Protein AF-A0A7V0I9I4-F1 (afdb_monomer)

Mean predicted aligned error: 6.02 Å

Radius of gyration: 12.97 Å; Cα contacts (8 Å, |Δi|>4): 112; chains: 1; bounding box: 28×25×43 Å

pLDDT: mean 82.4, std 11.53, range [35.56, 92.94]

Foldseek 3Di:
DQPPDPQNVVLCVCCCVPFVQNDDPAHWDDDPQFIARAPDPDDDPPDDDPDRHGTQWGHDPVGTDGDPRNVVVCVVRGPPPDD

Nearest PDB structures (foldseek):
  3m4x-assembl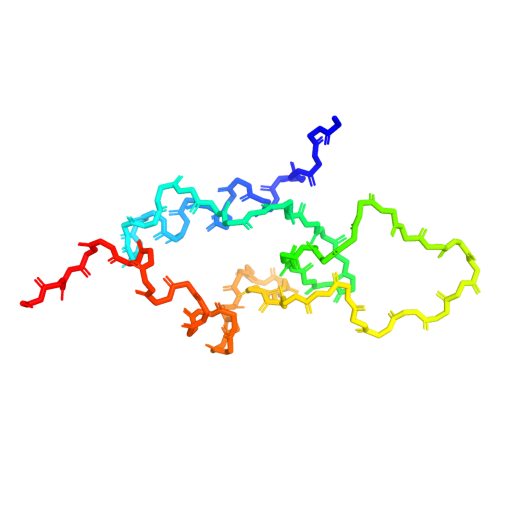y1_A  TM=6.373E-01  e=1.302E-01  Enterococcus faecium
  5imq-assembly1_i  TM=1.714E-01  e=3.830E+00  Thermus thermophilus HB8

Secondary structure (DSSP, 8-state):
-----HHHHHHHHHHHHHH---S-SS-EEEETTEEEEES-S---TT---S-SEEEEEEEETTEEEE-HHHHHHTGGG--TT--

Sequence (83 aa):
MRSSGAWGEVALGYLRERFGIEELPGKVIERARGLWLAAADFLPEGVKIHSVGVRVFYLHDRGLKPASFGLSLLGKAIAKNKV

Structure (mmCIF, N/CA/C/O backbone):
data_AF-A0A7V0I9I4-F1
#
_entry.id   AF-A0A7V0I9I4-F1
#
loop_
_atom_site.group_PDB
_atom_site.id
_atom_site.type_symbol
_atom_site.label_atom_id
_atom_site.label_alt_id
_atom_site.label_comp_id
_atom_site.label_asym_id
_atom_site.label_entity_id
_atom_site.label_seq_id
_atom_site.pdbx_PDB_ins_code
_atom_site.Cartn_x
_atom_site.Cartn_y
_atom_site.Cartn_z
_atom_site.occupancy
_atom_site.B_iso_or_equiv
_atom_site.auth_seq_id
_atom_site.auth_comp_id
_atom_site.auth_asym_id
_atom_site.auth_atom_id
_atom_site.pdbx_PDB_model_num
ATOM 1 N N . MET A 1 1 ? 0.156 13.562 -11.377 1.00 35.56 1 MET A N 1
ATOM 2 C CA . MET A 1 1 ? -0.247 12.313 -12.062 1.00 35.56 1 MET A CA 1
ATOM 3 C C . MET A 1 1 ? -0.861 11.366 -11.029 1.00 35.56 1 MET A C 1
ATOM 5 O O . MET A 1 1 ? -0.128 10.733 -10.277 1.00 35.56 1 MET A O 1
ATOM 9 N N . ARG A 1 2 ? -2.199 11.364 -10.910 1.00 40.66 2 ARG A N 1
ATOM 10 C CA . ARG A 1 2 ? -2.959 10.454 -10.033 1.00 40.66 2 ARG A CA 1
ATOM 11 C C . ARG A 1 2 ? -3.026 9.096 -10.725 1.00 40.66 2 ARG A C 1
ATOM 13 O O . ARG A 1 2 ? -3.510 9.026 -11.845 1.00 40.66 2 ARG A O 1
ATOM 20 N N . SER A 1 3 ? -2.508 8.052 -10.099 1.00 41.12 3 SER A N 1
ATOM 21 C CA . SER A 1 3 ? -2.609 6.690 -10.629 1.00 41.12 3 SER A CA 1
ATOM 22 C C . SER A 1 3 ? -2.914 5.706 -9.503 1.00 41.12 3 SER A C 1
ATOM 24 O O . SER A 1 3 ? -2.292 4.654 -9.390 1.00 41.12 3 SER A O 1
ATOM 26 N N . SER A 1 4 ? -3.897 6.037 -8.671 1.00 49.00 4 SER A N 1
ATOM 27 C CA . SER A 1 4 ? -4.749 5.002 -8.103 1.00 49.00 4 SER A CA 1
ATOM 28 C C . SER A 1 4 ? -5.704 4.581 -9.223 1.00 49.00 4 SER A C 1
ATOM 30 O O . S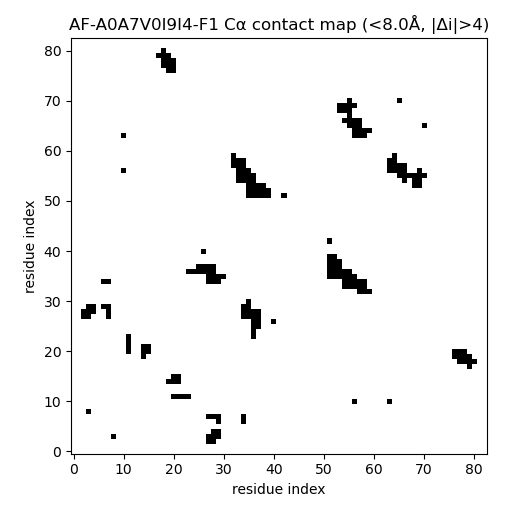ER A 1 4 ? -6.638 5.304 -9.552 1.00 49.00 4 SER A O 1
ATOM 32 N N . GLY A 1 5 ? -5.445 3.441 -9.872 1.00 62.44 5 GLY A N 1
ATOM 33 C CA . GLY A 1 5 ? -6.475 2.779 -10.683 1.00 62.44 5 GLY A CA 1
ATOM 34 C C . GLY A 1 5 ? -7.701 2.428 -9.822 1.00 62.44 5 GLY A C 1
ATOM 35 O O . GLY A 1 5 ? -7.701 2.681 -8.616 1.00 62.44 5 GLY A O 1
ATOM 36 N N . ALA A 1 6 ? -8.728 1.796 -10.399 1.00 71.19 6 ALA A N 1
ATOM 37 C CA . ALA A 1 6 ? -9.957 1.418 -9.680 1.00 71.19 6 ALA A CA 1
ATOM 38 C C . ALA A 1 6 ? -9.695 0.709 -8.329 1.00 71.19 6 ALA A C 1
ATOM 40 O O . ALA A 1 6 ? -10.411 0.925 -7.356 1.00 71.19 6 ALA A O 1
ATOM 41 N N . TRP A 1 7 ? -8.614 -0.070 -8.232 1.00 79.19 7 TRP A N 1
ATOM 42 C CA . TRP A 1 7 ? -8.209 -0.767 -7.010 1.00 79.19 7 TRP A CA 1
ATOM 43 C C . TRP A 1 7 ? -7.629 0.120 -5.903 1.00 79.19 7 TRP A C 1
ATOM 45 O O . TRP A 1 7 ? -7.695 -0.262 -4.736 1.00 79.19 7 TRP A O 1
ATOM 55 N N . GLY A 1 8 ? -7.071 1.288 -6.229 1.00 78.81 8 GLY A N 1
ATOM 56 C CA . GLY A 1 8 ? -6.534 2.215 -5.231 1.00 78.81 8 GLY A CA 1
ATOM 57 C C . GLY A 1 8 ? -7.630 2.815 -4.349 1.00 78.81 8 GLY A C 1
ATOM 58 O O . GLY A 1 8 ? -7.477 2.846 -3.131 1.00 78.81 8 GLY A O 1
ATOM 59 N N . GLU A 1 9 ? -8.759 3.199 -4.950 1.00 82.44 9 GLU A N 1
ATOM 60 C CA . GLU A 1 9 ? -9.939 3.684 -4.218 1.00 82.44 9 GLU A CA 1
ATOM 61 C C . GLU A 1 9 ? -10.559 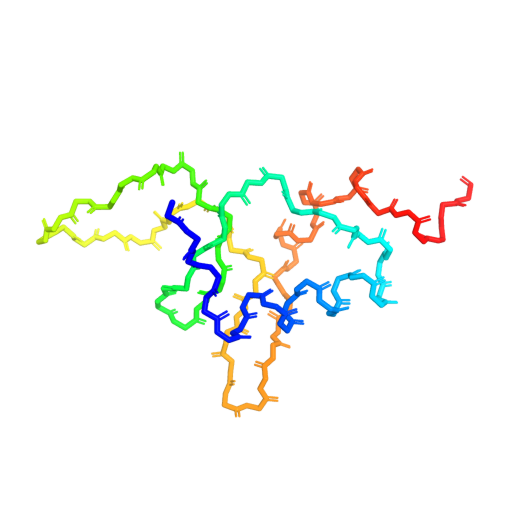2.576 -3.356 1.00 82.44 9 GLU A C 1
ATOM 63 O O . GLU A 1 9 ? -10.857 2.793 -2.184 1.00 82.44 9 GLU A O 1
ATOM 68 N N . VAL A 1 10 ? -10.671 1.353 -3.892 1.00 85.88 10 VAL A N 1
ATOM 69 C CA . VAL A 1 10 ? -11.171 0.188 -3.135 1.00 85.88 10 VAL A CA 1
ATOM 70 C C . VAL A 1 10 ? -10.281 -0.108 -1.924 1.00 85.88 10 VAL A C 1
ATOM 72 O O . VAL A 1 10 ? -10.778 -0.370 -0.829 1.00 85.88 10 VAL A O 1
ATOM 75 N N . ALA A 1 11 ? -8.959 -0.045 -2.095 1.00 86.75 11 ALA A N 1
ATOM 76 C CA . ALA A 1 11 ? -8.013 -0.258 -1.007 1.00 86.75 11 ALA A CA 1
ATOM 77 C C . ALA A 1 11 ? -8.110 0.823 0.073 1.00 86.75 11 ALA A C 1
ATOM 79 O O . ALA A 1 11 ? -8.096 0.492 1.259 1.00 86.75 11 ALA A O 1
ATOM 80 N N . LEU A 1 12 ? -8.244 2.094 -0.319 1.00 87.19 12 LEU A N 1
ATOM 81 C CA . LEU A 1 12 ? -8.444 3.186 0.631 1.00 87.19 12 LEU A CA 1
ATOM 82 C C . LEU A 1 12 ? -9.769 3.029 1.388 1.00 87.19 12 LEU A C 1
ATOM 84 O O . LEU A 1 12 ? -9.779 3.155 2.610 1.00 87.19 12 LEU A O 1
ATOM 88 N N . GLY A 1 13 ? -10.851 2.659 0.697 1.00 89.31 13 GLY A N 1
ATOM 89 C CA . GLY A 1 13 ? -12.142 2.347 1.315 1.00 89.31 13 GLY A CA 1
ATOM 90 C C . GLY A 1 13 ? -12.029 1.246 2.372 1.00 89.31 13 GLY A C 1
ATOM 91 O O . GLY A 1 13 ? -12.425 1.450 3.518 1.00 89.31 13 GLY A O 1
ATOM 92 N N . TYR A 1 14 ? -11.381 0.125 2.036 1.00 89.94 14 TYR A N 1
ATOM 93 C CA . TYR A 1 14 ? -11.129 -0.961 2.989 1.00 89.94 14 TYR A CA 1
ATOM 94 C C . TYR A 1 14 ? -10.336 -0.486 4.219 1.00 89.94 14 TYR A C 1
ATOM 96 O O . TYR A 1 14 ? -10.675 -0.833 5.352 1.00 89.94 14 TYR A O 1
ATOM 104 N N . LEU A 1 15 ? -9.273 0.303 4.025 1.00 90.00 15 LEU A N 1
ATOM 105 C CA . LEU A 1 15 ? -8.439 0.793 5.127 1.00 90.00 15 LEU A CA 1
ATOM 106 C C . LEU A 1 15 ? -9.181 1.791 6.024 1.00 90.00 15 LEU A C 1
ATOM 108 O O . LEU A 1 15 ? -9.061 1.712 7.250 1.00 90.00 15 LEU A O 1
ATOM 112 N N . ARG A 1 16 ? -9.984 2.679 5.435 1.00 91.38 16 ARG A N 1
ATOM 113 C CA . ARG A 1 16 ? -10.853 3.611 6.155 1.00 91.38 16 ARG A CA 1
ATOM 114 C C . ARG A 1 16 ? -11.874 2.857 6.999 1.00 91.38 16 ARG A C 1
ATOM 116 O O . ARG A 1 16 ? -11.945 3.038 8.214 1.00 91.38 16 ARG A O 1
ATOM 123 N N . GLU A 1 17 ? -12.621 1.947 6.383 1.00 91.31 17 GLU A N 1
ATOM 124 C CA . GLU A 1 17 ? -13.662 1.179 7.064 1.00 91.31 17 GLU A CA 1
ATOM 125 C C . GLU A 1 17 ? -13.092 0.285 8.166 1.00 91.31 17 GLU A C 1
ATOM 127 O O . GLU A 1 17 ? -13.646 0.230 9.269 1.00 91.31 17 GLU A O 1
ATOM 132 N N . ARG A 1 18 ? -11.971 -0.399 7.910 1.00 89.94 18 ARG A N 1
ATOM 133 C CA . ARG A 1 18 ? -11.426 -1.392 8.840 1.00 89.94 18 ARG A CA 1
ATOM 134 C C . ARG A 1 18 ? -10.531 -0.795 9.923 1.00 89.94 18 ARG A C 1
ATOM 136 O O . ARG A 1 18 ? -10.573 -1.277 11.053 1.00 89.94 18 ARG A O 1
ATOM 143 N N . PHE A 1 19 ? -9.749 0.235 9.602 1.00 88.69 19 PHE A N 1
ATOM 144 C CA . PHE A 1 19 ? -8.690 0.761 10.475 1.00 88.69 19 PHE A CA 1
ATOM 145 C C . PHE A 1 19 ? -8.787 2.272 10.749 1.00 88.69 19 PHE A C 1
ATOM 147 O O . PHE A 1 19 ? -8.048 2.784 11.591 1.00 88.69 19 PHE A O 1
ATOM 154 N N . GLY A 1 20 ? -9.702 2.993 10.092 1.00 89.88 20 GLY A N 1
ATOM 155 C CA . GLY A 1 20 ? -9.821 4.450 10.225 1.00 89.88 20 GLY A CA 1
ATOM 156 C C . GLY A 1 20 ? -8.652 5.211 9.601 1.00 89.88 20 GLY A C 1
ATOM 157 O O . GLY A 1 20 ? -8.313 6.291 10.067 1.00 89.88 20 GLY A O 1
ATOM 158 N N . ILE A 1 21 ? -7.991 4.624 8.602 1.00 89.75 21 ILE A N 1
ATOM 159 C CA . ILE A 1 21 ? -6.909 5.284 7.867 1.00 89.75 21 ILE A CA 1
ATOM 160 C C . ILE A 1 21 ? -7.543 6.103 6.740 1.00 89.75 21 ILE A C 1
ATOM 162 O O . ILE A 1 21 ? -8.078 5.533 5.790 1.00 89.75 21 ILE A O 1
ATOM 166 N N . GLU A 1 22 ? -7.489 7.427 6.861 1.00 86.44 22 GLU A N 1
ATOM 167 C CA . GLU A 1 22 ? -8.096 8.361 5.901 1.00 86.44 22 GLU A CA 1
ATOM 168 C C . GLU A 1 22 ? -7.199 8.666 4.697 1.00 86.44 22 GLU A C 1
ATOM 170 O O . GLU A 1 22 ? -7.699 8.939 3.605 1.00 86.44 22 GLU A O 1
ATOM 175 N N . GLU A 1 23 ? -5.881 8.582 4.885 1.00 84.06 23 GLU A N 1
ATOM 176 C CA . GLU A 1 23 ? -4.884 8.812 3.843 1.00 84.06 23 GLU A CA 1
ATOM 177 C C . GLU A 1 23 ? -3.752 7.784 3.903 1.00 84.06 23 GLU A C 1
ATOM 179 O O . GLU A 1 23 ? -3.435 7.220 4.953 1.00 84.06 23 GLU A O 1
ATOM 184 N N . LEU A 1 24 ? -3.124 7.544 2.754 1.00 82.19 24 LEU A N 1
ATOM 185 C CA . LEU A 1 24 ? -1.952 6.683 2.639 1.00 82.19 24 LEU A CA 1
ATOM 186 C C . LEU A 1 24 ? -0.673 7.530 2.582 1.00 82.19 24 LEU A C 1
ATOM 188 O O . LEU A 1 24 ? -0.673 8.558 1.906 1.00 82.19 24 LEU A O 1
ATOM 192 N N . PRO A 1 25 ? 0.436 7.094 3.214 1.00 80.25 25 PRO A N 1
ATOM 193 C CA . PRO A 1 25 ? 1.656 7.894 3.360 1.00 80.25 25 PRO A CA 1
ATOM 194 C 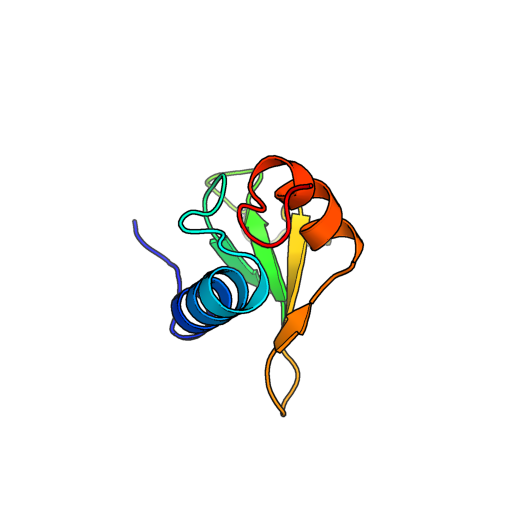C . PRO A 1 25 ? 2.519 7.937 2.084 1.00 80.25 25 PRO A C 1
ATOM 196 O O . PRO A 1 25 ? 3.742 7.846 2.142 1.00 80.25 25 PRO A O 1
ATOM 199 N N . GLY A 1 26 ? 1.903 8.033 0.909 1.00 82.69 26 GLY A N 1
ATOM 200 C CA . GLY A 1 26 ? 2.615 8.102 -0.359 1.00 82.69 26 GLY A CA 1
ATOM 201 C C . GLY A 1 26 ? 1.785 7.648 -1.550 1.00 82.69 26 GLY A C 1
ATOM 202 O O . GLY A 1 26 ? 0.595 7.343 -1.457 1.00 82.69 26 GLY A O 1
ATOM 203 N N . LYS A 1 27 ? 2.448 7.593 -2.705 1.00 85.00 27 LYS A N 1
ATOM 204 C CA . LYS A 1 27 ? 1.837 7.194 -3.972 1.00 85.00 27 LYS A CA 1
ATOM 205 C C . LYS A 1 27 ? 1.544 5.696 -3.972 1.00 85.00 27 LYS A C 1
ATOM 207 O O . LYS A 1 27 ? 2.442 4.888 -3.749 1.00 85.00 27 LYS A O 1
ATOM 212 N N . VAL A 1 28 ? 0.306 5.325 -4.289 1.00 85.62 28 VAL A N 1
ATOM 213 C CA . VAL A 1 28 ? -0.069 3.924 -4.511 1.00 85.62 28 VAL A CA 1
ATOM 214 C C . VAL A 1 28 ? 0.058 3.587 -5.986 1.00 85.62 28 VAL A C 1
ATOM 216 O O . VAL A 1 28 ? -0.422 4.338 -6.833 1.00 85.62 28 VAL A O 1
ATOM 219 N N . ILE A 1 29 ? 0.675 2.450 -6.289 1.00 86.38 29 ILE A N 1
ATOM 220 C CA . ILE A 1 29 ? 0.737 1.907 -7.645 1.00 86.38 29 ILE A CA 1
ATOM 221 C C . ILE A 1 29 ? 0.286 0.452 -7.672 1.00 86.38 29 ILE A C 1
ATOM 223 O O . ILE A 1 29 ? 0.544 -0.325 -6.749 1.00 86.38 29 ILE A O 1
ATOM 227 N N . GLU A 1 30 ? -0.368 0.081 -8.765 1.00 86.56 30 GLU A N 1
ATOM 228 C CA . GLU A 1 30 ? -0.718 -1.299 -9.068 1.00 86.56 30 GLU A CA 1
ATOM 229 C C . GLU A 1 30 ? 0.388 -1.944 -9.908 1.00 86.56 30 GLU A C 1
ATOM 231 O O . GLU A 1 30 ? 0.763 -1.435 -10.964 1.00 86.56 30 GLU A O 1
ATOM 236 N N . ARG A 1 31 ? 0.940 -3.065 -9.436 1.00 84.69 31 ARG A N 1
ATOM 237 C CA . ARG A 1 31 ? 1.951 -3.834 -10.172 1.00 84.69 31 ARG A CA 1
ATOM 238 C C . ARG A 1 31 ? 1.991 -5.278 -9.704 1.00 84.69 31 ARG A C 1
ATOM 240 O O . ARG A 1 31 ? 1.943 -5.542 -8.503 1.00 84.69 31 ARG A O 1
ATOM 247 N N . ALA A 1 32 ? 2.172 -6.201 -10.651 1.00 86.31 32 ALA A N 1
ATOM 248 C CA . ALA A 1 32 ? 2.374 -7.627 -10.382 1.00 86.31 32 ALA A CA 1
ATOM 249 C C . ALA A 1 32 ? 1.314 -8.200 -9.420 1.00 86.31 32 ALA A C 1
ATOM 251 O O . ALA A 1 32 ? 1.649 -8.832 -8.419 1.00 86.31 32 ALA A O 1
ATOM 252 N N . ARG A 1 33 ? 0.032 -7.927 -9.715 1.00 88.25 33 ARG A N 1
ATOM 253 C CA . ARG A 1 33 ? -1.122 -8.313 -8.886 1.00 88.25 33 ARG A CA 1
ATOM 254 C C . ARG A 1 33 ? -1.018 -7.832 -7.433 1.00 88.25 33 ARG A C 1
ATOM 256 O O . ARG A 1 33 ? -1.378 -8.547 -6.501 1.00 88.25 33 ARG A O 1
ATOM 263 N N . GLY A 1 34 ? -0.514 -6.623 -7.218 1.00 90.38 34 GLY A N 1
ATOM 264 C CA . GLY A 1 34 ? -0.416 -6.031 -5.892 1.00 90.38 34 GLY A CA 1
ATOM 265 C C . GLY A 1 34 ? -0.548 -4.519 -5.928 1.00 90.38 34 GLY A C 1
ATOM 266 O O . GLY A 1 34 ? -0.229 -3.884 -6.933 1.00 90.38 34 GLY A O 1
ATOM 267 N N . LEU A 1 35 ? -0.991 -3.963 -4.805 1.00 91.00 35 LEU A N 1
ATOM 268 C CA . LEU A 1 35 ? -0.988 -2.528 -4.546 1.00 91.00 35 LEU A CA 1
ATOM 269 C C . LEU A 1 35 ? 0.174 -2.192 -3.627 1.00 91.00 35 LEU A C 1
ATOM 271 O O . LEU A 1 35 ? 0.349 -2.818 -2.575 1.00 91.00 35 LEU A O 1
ATOM 275 N N . TRP A 1 36 ? 0.959 -1.203 -4.029 1.00 91.00 36 TRP A N 1
ATOM 276 C CA . TRP A 1 36 ? 2.214 -0.849 -3.387 1.00 91.00 36 TRP A CA 1
ATOM 277 C C . TRP A 1 36 ? 2.245 0.626 -3.034 1.00 91.00 36 TRP A C 1
ATOM 279 O O . TRP A 1 36 ? 1.919 1.451 -3.879 1.00 91.00 36 TRP A O 1
ATOM 289 N N . LEU A 1 37 ? 2.714 0.949 -1.831 1.00 89.94 37 LEU A N 1
ATOM 290 C CA . LEU A 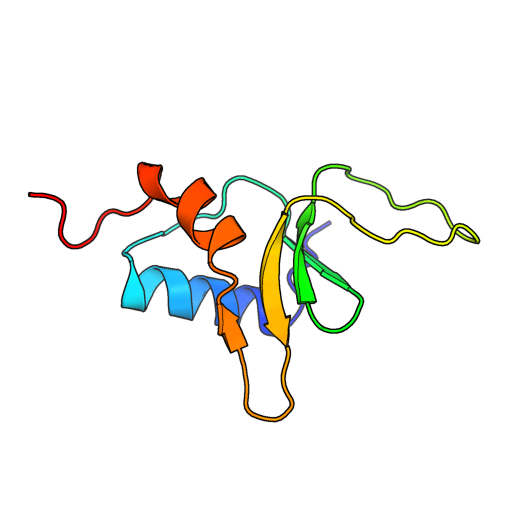1 37 ? 3.247 2.270 -1.519 1.00 89.94 37 LEU A CA 1
ATOM 291 C C . LEU A 1 37 ? 4.597 2.385 -2.219 1.00 89.94 37 LEU A C 1
ATOM 293 O O . LEU A 1 37 ? 5.546 1.681 -1.862 1.00 89.94 37 LEU A O 1
ATOM 297 N N . ALA A 1 38 ? 4.642 3.206 -3.260 1.00 87.69 38 ALA A N 1
ATOM 298 C CA . ALA A 1 38 ? 5.814 3.379 -4.093 1.00 87.69 38 ALA A CA 1
ATOM 299 C C . ALA A 1 38 ? 6.907 4.136 -3.331 1.00 87.69 38 ALA A C 1
ATOM 301 O O . ALA A 1 38 ? 6.644 5.178 -2.735 1.00 87.69 38 ALA A O 1
ATOM 302 N N . ALA A 1 39 ? 8.135 3.625 -3.387 1.00 83.31 39 ALA A N 1
ATOM 303 C CA . ALA A 1 39 ? 9.312 4.313 -2.853 1.00 83.31 39 ALA A CA 1
ATOM 304 C C . ALA A 1 39 ? 9.936 5.296 -3.861 1.00 83.31 39 ALA A C 1
ATOM 306 O O . ALA A 1 39 ? 10.780 6.103 -3.488 1.00 83.31 39 ALA A O 1
ATOM 307 N N . ALA A 1 40 ? 9.548 5.208 -5.136 1.00 76.62 40 ALA A N 1
ATOM 308 C CA . ALA A 1 40 ? 10.083 6.024 -6.216 1.00 76.62 40 ALA A CA 1
ATOM 309 C C . ALA A 1 40 ? 8.965 6.514 -7.141 1.00 76.62 40 ALA A C 1
ATOM 311 O O . ALA A 1 40 ? 7.985 5.805 -7.394 1.00 76.62 40 ALA A O 1
ATOM 312 N N . ASP A 1 41 ? 9.143 7.718 -7.683 1.00 71.81 41 ASP A N 1
ATOM 313 C CA . ASP A 1 41 ? 8.165 8.350 -8.573 1.00 71.81 41 ASP A CA 1
ATOM 314 C C . ASP A 1 41 ? 8.165 7.769 -9.989 1.00 71.81 41 ASP A C 1
ATOM 316 O O . ASP A 1 41 ? 7.143 7.849 -10.682 1.00 71.81 41 ASP A O 1
ATOM 320 N N . PHE A 1 42 ? 9.279 7.144 -10.384 1.00 69.44 42 PHE A N 1
ATOM 321 C CA . PHE A 1 42 ? 9.477 6.511 -11.682 1.00 69.44 42 PHE A CA 1
ATOM 322 C C . PHE A 1 42 ? 9.913 5.049 -11.527 1.00 69.44 42 PHE A C 1
ATOM 324 O O . PHE A 1 42 ? 10.577 4.674 -10.561 1.00 69.44 42 PHE A O 1
ATOM 331 N N . LEU A 1 43 ? 9.542 4.219 -12.503 1.00 76.56 43 LEU A N 1
ATOM 332 C CA . LEU A 1 43 ? 10.001 2.837 -12.622 1.00 76.56 43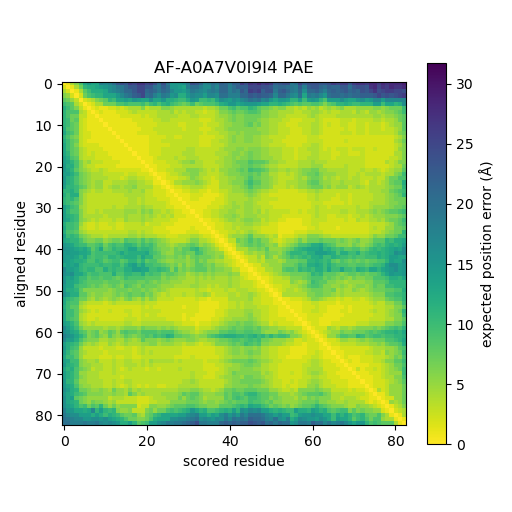 LEU A CA 1
ATOM 333 C C . LEU A 1 43 ? 10.76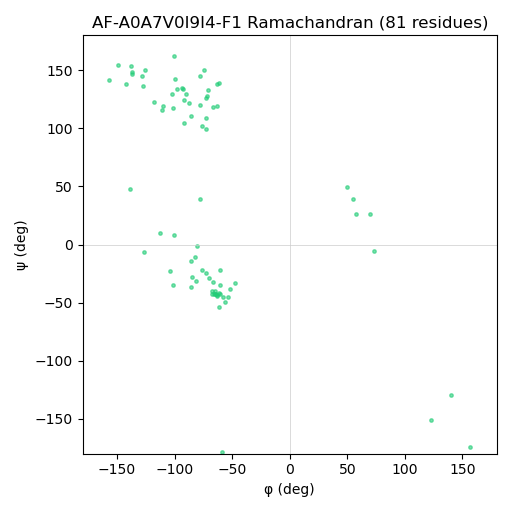7 2.704 -13.940 1.00 76.56 43 LEU A C 1
ATOM 335 O O . LEU A 1 43 ? 10.182 3.010 -14.978 1.00 76.56 43 LEU A O 1
ATOM 339 N N . PRO A 1 44 ? 12.040 2.271 -13.931 1.00 79.19 44 PRO A N 1
ATOM 340 C CA . PRO A 1 44 ? 12.801 2.113 -15.163 1.00 79.19 44 PRO A CA 1
ATOM 341 C C . PRO A 1 44 ? 12.182 1.049 -16.078 1.00 79.19 44 PRO A C 1
ATOM 343 O O . PRO A 1 44 ? 11.767 -0.026 -15.628 1.00 79.19 44 PRO A O 1
ATOM 346 N N . GLU A 1 45 ? 12.136 1.355 -17.374 1.00 79.56 45 GLU A N 1
ATOM 347 C CA . GLU A 1 45 ? 11.685 0.433 -18.416 1.00 79.56 45 GLU A CA 1
ATOM 348 C C . GLU A 1 45 ? 12.749 -0.637 -18.702 1.00 79.56 45 GLU A C 1
ATOM 350 O O . GLU A 1 45 ? 13.944 -0.421 -18.511 1.00 79.56 45 GLU A O 1
ATOM 355 N N . GLY A 1 46 ? 12.319 -1.831 -19.117 1.00 83.62 46 GLY A N 1
ATOM 356 C CA . GLY A 1 46 ? 13.225 -2.936 -19.461 1.00 83.62 46 GLY A CA 1
ATOM 357 C C . GLY A 1 46 ? 13.923 -3.626 -18.278 1.00 83.62 46 GLY A C 1
ATOM 358 O O . GLY A 1 46 ? 14.573 -4.652 -18.472 1.00 83.62 46 GLY A O 1
ATOM 359 N N . VAL A 1 47 ? 13.760 -3.133 -17.045 1.00 82.69 47 VAL A N 1
ATOM 360 C CA . VAL A 1 47 ? 14.379 -3.718 -15.844 1.00 82.69 47 VAL A CA 1
ATOM 361 C C . VAL A 1 47 ? 13.402 -4.632 -15.102 1.00 82.69 47 VAL A C 1
ATOM 363 O O . VAL A 1 47 ? 12.253 -4.279 -14.815 1.00 82.69 47 VAL A O 1
ATOM 366 N N . LYS A 1 48 ? 13.877 -5.823 -14.719 1.00 82.44 48 LYS A N 1
ATOM 367 C CA . LYS A 1 48 ? 13.142 -6.724 -13.823 1.00 82.44 48 LYS A CA 1
ATOM 368 C C . LYS A 1 48 ? 13.170 -6.173 -12.397 1.00 82.44 48 LYS A C 1
ATOM 370 O O . LYS A 1 48 ? 14.139 -6.344 -11.668 1.00 82.44 48 LYS A O 1
ATOM 375 N N . ILE A 1 49 ? 12.081 -5.520 -12.002 1.00 80.00 49 ILE A N 1
ATOM 376 C CA . ILE A 1 49 ? 11.905 -4.966 -10.655 1.00 80.00 49 ILE A CA 1
ATOM 377 C C . ILE A 1 49 ? 11.013 -5.898 -9.831 1.00 80.00 49 ILE A C 1
ATOM 379 O O . ILE A 1 49 ? 9.837 -6.081 -10.159 1.00 80.00 49 ILE A O 1
ATOM 383 N N . HIS A 1 50 ? 11.569 -6.455 -8.753 1.00 79.88 50 HIS A N 1
ATOM 384 C CA . HIS A 1 50 ? 10.862 -7.354 -7.830 1.00 79.88 50 HIS A CA 1
ATOM 385 C C . HIS A 1 50 ? 10.009 -6.617 -6.792 1.00 79.88 50 HIS A C 1
ATOM 387 O O . HIS A 1 50 ? 8.977 -7.130 -6.357 1.00 79.88 50 HIS A O 1
ATOM 393 N N . SER A 1 51 ? 10.434 -5.417 -6.395 1.00 85.12 51 SER A N 1
ATOM 394 C CA . SER A 1 51 ? 9.756 -4.589 -5.404 1.00 85.12 51 SER A CA 1
ATOM 395 C C . SER A 1 51 ? 9.836 -3.124 -5.800 1.00 85.12 51 SER A C 1
ATOM 397 O O . SER A 1 51 ? 10.878 -2.655 -6.245 1.00 85.12 51 SER A O 1
ATOM 399 N N . VAL A 1 52 ? 8.727 -2.415 -5.628 1.00 86.38 52 VAL A N 1
ATOM 400 C CA . VAL A 1 52 ? 8.595 -0.983 -5.935 1.00 86.38 52 VAL A CA 1
ATOM 401 C C . VAL A 1 52 ? 8.393 -0.140 -4.672 1.00 86.38 52 VAL A C 1
ATOM 403 O O . VAL A 1 52 ? 8.074 1.040 -4.755 1.00 86.38 52 VAL A O 1
ATOM 406 N N . GLY A 1 53 ? 8.571 -0.755 -3.501 1.00 90.62 53 GLY A N 1
ATOM 407 C CA . GLY A 1 53 ? 8.345 -0.163 -2.190 1.00 90.62 53 GLY A CA 1
ATOM 408 C C . GLY A 1 53 ? 7.698 -1.184 -1.261 1.00 90.62 53 GLY A C 1
ATOM 409 O O . GLY A 1 53 ? 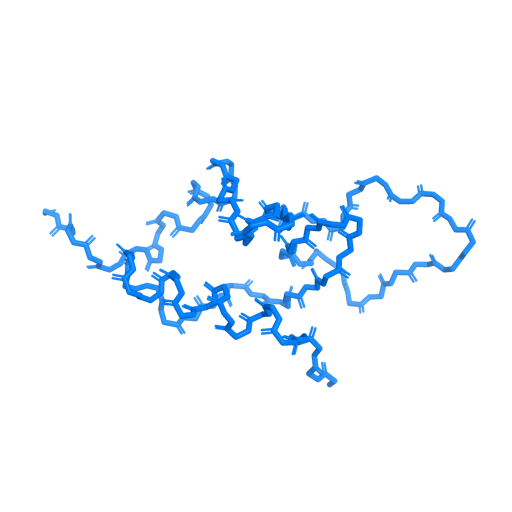8.160 -2.321 -1.156 1.00 90.62 53 GLY A O 1
ATOM 410 N N . VAL A 1 54 ? 6.602 -0.803 -0.612 1.00 91.69 54 VAL A N 1
ATOM 411 C CA . VAL A 1 54 ? 5.910 -1.651 0.366 1.00 91.69 54 VAL A CA 1
ATOM 412 C C . VAL A 1 54 ? 4.581 -2.109 -0.204 1.00 91.69 54 VAL A C 1
ATOM 414 O O . VAL A 1 54 ? 3.699 -1.301 -0.481 1.00 91.69 54 VAL A O 1
ATOM 417 N N . ARG A 1 55 ? 4.397 -3.421 -0.343 1.00 92.62 55 ARG A N 1
ATOM 418 C CA . ARG A 1 55 ? 3.104 -3.981 -0.746 1.00 92.62 55 ARG A CA 1
ATOM 419 C C . ARG A 1 55 ? 2.111 -3.874 0.408 1.00 92.62 55 ARG A C 1
ATOM 421 O O . ARG A 1 55 ? 2.383 -4.377 1.495 1.00 92.62 55 ARG A O 1
ATOM 428 N N . VAL A 1 56 ? 0.951 -3.277 0.150 1.00 92.19 56 VAL A N 1
ATOM 429 C CA . VAL A 1 56 ? -0.146 -3.144 1.123 1.00 92.19 56 VAL A CA 1
ATOM 430 C C . VAL A 1 56 ? -1.236 -4.177 0.863 1.00 92.19 56 VAL A C 1
ATOM 432 O O . VAL A 1 56 ? -1.790 -4.730 1.809 1.00 92.19 56 VAL A O 1
ATOM 435 N N . PHE A 1 57 ? -1.487 -4.515 -0.405 1.00 92.94 57 PHE A N 1
ATOM 436 C CA . PHE A 1 57 ? -2.459 -5.540 -0.781 1.00 92.94 57 PHE A CA 1
ATOM 437 C C . PHE A 1 57 ? -1.939 -6.455 -1.882 1.00 92.94 57 PHE A C 1
ATOM 439 O O . PHE A 1 57 ? -1.204 -6.035 -2.776 1.00 92.94 57 PHE A O 1
ATOM 446 N N . TYR A 1 58 ? -2.389 -7.702 -1.833 1.00 92.44 58 TYR A N 1
ATOM 447 C CA . TYR A 1 58 ? -2.392 -8.625 -2.957 1.00 92.44 58 TYR A CA 1
ATOM 448 C C . TYR A 1 58 ? -3.747 -8.538 -3.669 1.00 92.44 58 TYR A C 1
ATOM 450 O O . TYR A 1 58 ? -4.791 -8.549 -3.013 1.00 92.44 58 TYR A O 1
ATOM 458 N N . LEU A 1 59 ? -3.717 -8.475 -5.000 1.00 89.50 59 LEU A N 1
ATOM 459 C CA . LEU A 1 59 ? -4.888 -8.528 -5.872 1.00 89.50 59 LEU A CA 1
ATOM 460 C C . LEU A 1 59 ? -5.148 -9.982 -6.281 1.00 89.50 59 LEU A C 1
ATOM 462 O O . LEU A 1 59 ? -4.452 -10.559 -7.126 1.00 89.50 59 LEU A O 1
ATOM 466 N N . HIS A 1 60 ? -6.163 -10.578 -5.669 1.00 86.88 60 HIS A N 1
ATOM 467 C CA . HIS A 1 60 ? -6.673 -11.897 -6.024 1.00 86.88 60 HIS A CA 1
ATOM 468 C C . HIS A 1 60 ? -7.938 -11.762 -6.874 1.00 86.88 60 HIS A C 1
ATOM 470 O O . HIS A 1 60 ? -8.597 -10.727 -6.858 1.00 86.88 60 HIS A O 1
ATOM 476 N N . ASP A 1 61 ? -8.320 -12.833 -7.571 1.00 80.81 61 ASP A N 1
ATOM 477 C CA . ASP A 1 61 ? -9.513 -12.833 -8.438 1.00 80.81 61 ASP A CA 1
ATOM 478 C C . ASP A 1 61 ? -10.809 -12.548 -7.652 1.00 80.81 61 ASP A C 1
ATOM 480 O O . ASP A 1 61 ? -11.800 -12.100 -8.214 1.00 80.81 61 ASP A O 1
ATOM 484 N N . ARG A 1 62 ? -10.789 -12.781 -6.331 1.00 81.25 62 ARG A N 1
ATOM 485 C CA . ARG A 1 62 ? -11.904 -12.538 -5.400 1.00 81.25 62 ARG A CA 1
ATOM 486 C C . ARG A 1 62 ? -11.771 -11.244 -4.585 1.00 81.25 62 ARG A C 1
ATOM 488 O O . ARG A 1 62 ? -12.549 -11.043 -3.659 1.00 81.25 62 ARG A O 1
ATOM 495 N N . GLY A 1 63 ? -10.787 -10.392 -4.885 1.00 84.44 63 GLY A N 1
ATOM 496 C CA . GLY A 1 63 ? -10.613 -9.087 -4.242 1.00 84.44 63 GLY A CA 1
ATOM 497 C C . GLY A 1 63 ? -9.258 -8.880 -3.562 1.00 84.44 63 GLY A C 1
ATOM 498 O O . GLY A 1 63 ? -8.230 -9.423 -3.974 1.00 84.44 63 GLY A O 1
ATOM 499 N N . LEU A 1 64 ? -9.261 -8.045 -2.521 1.00 89.12 64 LEU A N 1
ATOM 500 C CA . LEU A 1 64 ? -8.059 -7.589 -1.828 1.00 89.12 64 LEU A CA 1
ATOM 501 C C . LEU A 1 64 ? -7.689 -8.511 -0.666 1.00 89.12 64 LEU A C 1
ATOM 503 O O . LEU A 1 64 ? -8.497 -8.769 0.223 1.00 89.12 64 LEU A O 1
ATOM 507 N N . LYS A 1 65 ? -6.425 -8.933 -0.615 1.00 91.69 65 LYS A N 1
ATOM 508 C CA . LYS A 1 65 ? -5.837 -9.559 0.574 1.00 91.69 65 LYS A CA 1
ATOM 509 C C . LYS A 1 65 ? -4.793 -8.617 1.182 1.00 91.69 65 LYS A C 1
ATOM 511 O O . LYS A 1 65 ? -3.781 -8.362 0.525 1.00 91.69 65 LYS A O 1
ATOM 516 N N . PRO A 1 66 ? -4.987 -8.109 2.413 1.00 90.56 66 PRO A N 1
ATOM 517 C CA . PRO A 1 66 ? -4.000 -7.254 3.060 1.00 90.56 66 PRO A CA 1
ATOM 518 C C . PRO A 1 66 ? -2.665 -7.975 3.266 1.00 90.56 66 PRO A C 1
ATOM 520 O O . PRO A 1 66 ? -2.622 -9.146 3.651 1.00 90.56 66 PRO A O 1
ATOM 523 N N . ALA A 1 67 ? -1.565 -7.268 3.031 1.00 92.25 67 ALA A N 1
ATOM 524 C CA . ALA A 1 67 ? -0.228 -7.729 3.365 1.00 92.25 67 ALA A CA 1
ATOM 525 C C . ALA A 1 67 ? 0.095 -7.331 4.811 1.00 92.25 67 ALA A C 1
ATOM 527 O O . ALA A 1 67 ? 0.097 -6.146 5.140 1.00 92.25 67 ALA A O 1
ATOM 528 N N . SER A 1 68 ? 0.401 -8.310 5.667 1.00 88.44 68 SER A N 1
ATOM 529 C CA . SER A 1 68 ? 0.702 -8.084 7.091 1.00 88.44 68 SER A CA 1
ATOM 530 C C . SER A 1 68 ? 1.803 -7.040 7.302 1.00 88.44 68 SER A C 1
ATOM 532 O O . SER A 1 68 ? 1.632 -6.120 8.098 1.00 88.44 68 SER A O 1
ATOM 534 N N . PHE A 1 69 ? 2.892 -7.128 6.532 1.00 88.75 69 PHE A N 1
ATOM 535 C CA . PHE A 1 69 ? 3.990 -6.163 6.595 1.00 88.75 69 PHE A CA 1
ATOM 536 C C . PHE A 1 69 ? 3.549 -4.744 6.197 1.00 88.75 69 PHE A C 1
ATOM 538 O O . PHE A 1 69 ? 3.838 -3.782 6.906 1.00 88.75 69 PHE A O 1
ATOM 545 N N . GLY A 1 70 ? 2.774 -4.604 5.117 1.00 88.25 70 GLY A N 1
ATOM 546 C CA . GLY A 1 70 ? 2.236 -3.307 4.704 1.00 88.25 70 GLY A CA 1
ATOM 547 C C . GLY A 1 70 ? 1.320 -2.686 5.759 1.00 88.25 70 GLY A C 1
ATOM 548 O O . GLY A 1 70 ? 1.446 -1.503 6.055 1.00 88.25 70 GLY A O 1
ATOM 549 N N . LEU A 1 71 ? 0.462 -3.491 6.393 1.00 86.62 71 LEU A N 1
ATOM 550 C CA . LEU A 1 71 ? -0.392 -3.023 7.487 1.00 86.62 71 LEU A CA 1
ATOM 551 C C . LEU A 1 71 ? 0.410 -2.587 8.717 1.00 86.62 71 LEU A C 1
ATOM 553 O O . LEU A 1 71 ? 0.077 -1.571 9.319 1.00 86.62 71 LEU A O 1
ATOM 557 N N . SER A 1 72 ? 1.479 -3.307 9.075 1.00 88.69 72 SER A N 1
ATOM 558 C CA . SER A 1 72 ? 2.315 -2.926 10.222 1.00 88.69 72 SER A CA 1
ATOM 559 C C . SER A 1 72 ? 2.958 -1.546 10.051 1.00 88.69 72 SER A C 1
ATOM 561 O O . SER A 1 72 ? 3.035 -0.781 11.011 1.00 88.69 72 SER A O 1
ATOM 563 N N . LEU A 1 73 ? 3.322 -1.172 8.820 1.00 88.06 73 LEU A N 1
ATOM 564 C CA . LEU A 1 73 ? 3.850 0.159 8.513 1.00 88.06 73 LEU A CA 1
ATOM 565 C C . LEU A 1 73 ? 2.795 1.264 8.626 1.00 88.06 73 LEU A C 1
ATOM 567 O O . LEU A 1 73 ? 3.122 2.393 8.982 1.00 88.06 73 LEU A O 1
ATOM 571 N N . LEU A 1 74 ? 1.525 0.932 8.395 1.00 87.38 74 LEU A N 1
ATOM 572 C CA . LEU A 1 74 ? 0.403 1.847 8.595 1.00 87.38 74 LEU A CA 1
ATOM 573 C C . LEU A 1 74 ? -0.033 1.950 10.065 1.00 87.38 74 LEU A C 1
ATOM 575 O O . LEU A 1 74 ? -0.921 2.740 10.371 1.00 87.38 74 LEU A O 1
ATOM 579 N N . GLY A 1 75 ? 0.598 1.212 10.988 1.00 85.44 75 GLY A N 1
ATOM 580 C CA . GLY A 1 75 ? 0.195 1.132 12.396 1.00 85.44 75 GLY A CA 1
ATOM 581 C C . GLY A 1 75 ? 0.025 2.489 13.088 1.00 85.44 75 GLY A C 1
ATOM 582 O O . GLY A 1 75 ? -0.929 2.683 13.834 1.00 85.44 75 GLY A O 1
ATOM 583 N N . LYS A 1 76 ? 0.891 3.469 12.788 1.00 84.00 76 LYS A N 1
ATOM 584 C CA . LYS A 1 76 ? 0.783 4.830 13.350 1.00 84.00 76 LYS A CA 1
ATOM 585 C C . LYS A 1 76 ? -0.462 5.587 12.866 1.00 84.00 76 LYS A C 1
ATOM 587 O O . LYS A 1 76 ? -1.020 6.385 13.622 1.00 84.00 76 LYS A O 1
ATOM 592 N N . ALA A 1 77 ? -0.892 5.319 11.633 1.00 84.12 77 ALA A N 1
ATOM 593 C CA . ALA A 1 77 ? -2.042 5.948 10.989 1.00 84.12 77 ALA A CA 1
ATOM 594 C C . ALA A 1 77 ? -3.383 5.304 11.384 1.00 84.12 77 ALA A C 1
ATOM 596 O O . ALA A 1 77 ? -4.433 5.866 11.090 1.00 84.12 77 ALA A O 1
ATOM 597 N N . ILE A 1 78 ? -3.374 4.150 12.062 1.00 84.25 78 ILE A N 1
ATOM 598 C CA . ILE A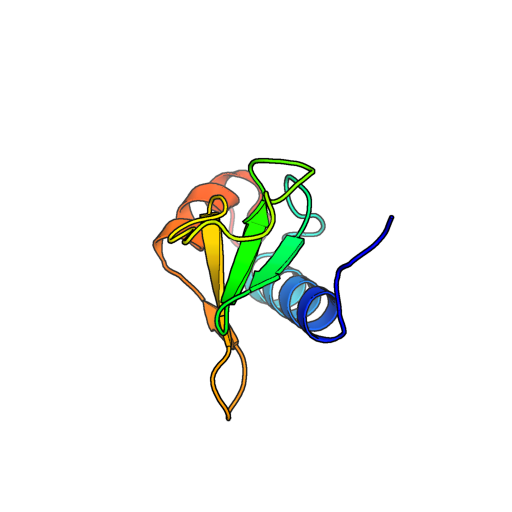 1 78 ? -4.599 3.505 12.549 1.00 84.25 78 ILE A CA 1
ATOM 599 C C . ILE A 1 78 ? -5.266 4.429 13.573 1.00 84.25 78 ILE A C 1
ATOM 601 O O . ILE A 1 78 ? -4.668 4.770 14.595 1.00 84.25 78 ILE A O 1
ATOM 605 N N . ALA A 1 79 ? -6.497 4.854 13.295 1.00 81.19 79 ALA A N 1
ATOM 606 C CA . ALA A 1 79 ? -7.279 5.716 14.181 1.00 81.19 79 ALA A CA 1
ATOM 607 C C . ALA A 1 79 ? -8.374 4.948 14.935 1.00 81.19 79 ALA A C 1
ATOM 609 O O . ALA A 1 79 ? -8.798 5.374 16.007 1.00 81.19 79 ALA A O 1
ATOM 610 N N . LYS A 1 80 ? -8.820 3.798 14.413 1.00 78.75 80 LYS A N 1
ATOM 611 C CA . LYS A 1 80 ? -9.799 2.944 15.099 1.00 78.75 80 LYS A CA 1
ATOM 612 C C . LYS A 1 80 ? -9.156 2.114 16.208 1.00 78.75 80 LYS A C 1
ATOM 614 O O . LYS A 1 80 ? -8.048 1.613 16.046 1.00 78.75 80 LYS A O 1
ATOM 619 N N . ASN A 1 81 ? -9.909 1.899 17.289 1.00 68.62 81 ASN A N 1
ATOM 620 C CA . ASN A 1 81 ? -9.547 1.027 18.416 1.00 68.62 81 ASN A CA 1
ATOM 621 C C . ASN A 1 81 ? -8.217 1.392 19.107 1.00 68.62 81 ASN A C 1
ATOM 623 O O . ASN A 1 81 ? -7.573 0.518 19.685 1.00 68.62 81 ASN A O 1
ATOM 627 N N . LYS A 1 82 ? -7.797 2.665 19.045 1.00 63.94 82 LYS A N 1
ATOM 628 C CA . LYS A 1 82 ? -6.740 3.186 19.920 1.00 63.94 82 LYS A CA 1
ATOM 629 C C . LYS A 1 82 ? -7.282 3.191 21.354 1.00 63.94 82 LYS A C 1
ATOM 631 O O . LYS A 1 82 ? -8.309 3.819 21.601 1.00 63.94 82 LYS A O 1
ATOM 636 N N . VAL A 1 83 ? -6.630 2.423 22.227 1.00 58.03 83 VAL A N 1
ATOM 637 C CA . VAL A 1 83 ? -6.878 2.371 23.677 1.00 58.03 83 VAL A CA 1
ATOM 638 C C . VAL A 1 83 ? -6.031 3.436 24.351 1.00 58.03 83 VAL A C 1
ATOM 640 O O . VAL A 1 83 ? -4.845 3.546 23.960 1.00 58.03 83 VAL A O 1
#

Solvent-accessible surface area (backbone atoms only — not comparable to full-atom values): 5145 Å² total; per-residue (Å²): 138,90,52,60,54,82,64,43,57,53,51,45,50,51,37,30,75,74,31,44,28,89,76,71,102,56,54,52,39,78,55,94,57,23,36,23,42,40,73,57,100,71,78,74,82,99,58,92,73,92,71,64,56,44,49,38,29,36,57,47,101,91,44,81,43,78,29,69,70,30,50,60,72,44,53,86,56,44,59,53,90,76,127